Protein AF-A0A932I444-F1 (afdb_monomer)

Foldseek 3Di:
DDDDDDDDDPDPPDPPPPCPVQCKDAFPVNFKIWGADPQKDWDDDDPFFSTKIDHPVDVLAKIKTKGKDADPDDLVRVVCVVAVDPFKAWPDWDWDDQAHFIWIWTWIAGNVRWIKIKIKTKWWAQDPVGIGIMIMMIMMTHDPVCCVVCVVNSVNRSNGMDGDPRIGD

Structure (mmCIF, N/CA/C/O backbone):
data_AF-A0A932I444-F1
#
_entry.id   AF-A0A932I444-F1
#
loop_
_atom_site.group_PDB
_atom_site.id
_atom_site.type_symbol
_atom_site.label_atom_id
_atom_site.label_alt_id
_atom_site.label_comp_id
_atom_site.label_asym_id
_atom_site.label_entity_id
_atom_site.label_seq_id
_atom_site.pdbx_PDB_ins_code
_atom_site.Cartn_x
_atom_site.Cartn_y
_atom_site.Cartn_z
_atom_site.occupancy
_atom_site.B_iso_or_equiv
_atom_site.auth_seq_id
_atom_site.auth_comp_id
_atom_site.auth_asym_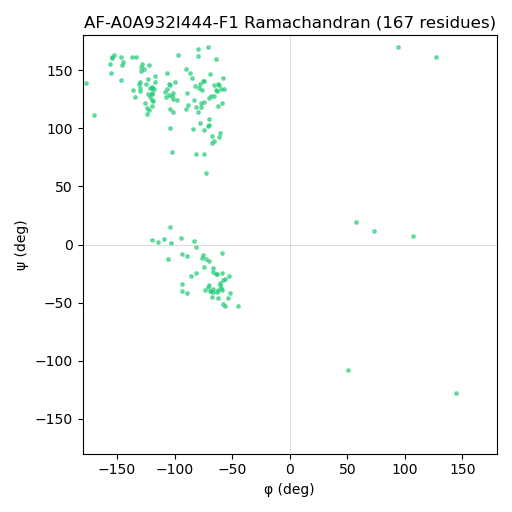id
_atom_site.auth_atom_id
_atom_site.pdbx_PDB_model_num
ATOM 1 N N . MET A 1 1 ? -26.110 -67.498 -36.821 1.00 44.25 1 MET A N 1
ATOM 2 C CA . MET A 1 1 ? -25.006 -67.238 -35.871 1.00 44.25 1 MET A CA 1
ATOM 3 C C . MET A 1 1 ? -24.353 -65.913 -36.216 1.00 44.25 1 MET A C 1
ATOM 5 O O . MET A 1 1 ? -23.756 -65.824 -37.278 1.00 44.25 1 MET A O 1
ATOM 9 N N . ARG A 1 2 ? -24.495 -64.897 -35.360 1.00 37.19 2 ARG A N 1
ATOM 10 C CA . ARG A 1 2 ? -23.581 -63.748 -35.262 1.00 37.19 2 ARG A CA 1
ATOM 11 C C . ARG A 1 2 ? -23.951 -62.953 -34.012 1.00 37.19 2 ARG A C 1
ATOM 13 O O . ARG A 1 2 ? -25.050 -62.425 -33.912 1.00 37.19 2 ARG A O 1
ATOM 20 N N . TRP A 1 3 ? -23.054 -63.001 -33.036 1.00 40.06 3 TRP A N 1
ATOM 21 C CA . TRP A 1 3 ? -23.139 -62.306 -31.759 1.00 40.06 3 TRP A CA 1
ATOM 22 C C . TRP A 1 3 ? -22.760 -60.836 -31.962 1.00 40.06 3 TRP A C 1
ATOM 24 O O . TRP A 1 3 ? -21.781 -60.562 -32.653 1.00 40.06 3 TRP A O 1
ATOM 34 N N . PHE A 1 4 ? -23.487 -59.911 -31.338 1.00 39.84 4 PHE A N 1
ATOM 35 C CA . PHE A 1 4 ? -23.054 -58.522 -31.182 1.00 39.84 4 PHE A CA 1
ATOM 36 C C . PHE A 1 4 ? -23.058 -58.171 -29.695 1.00 39.84 4 PHE A C 1
ATOM 38 O O . PHE A 1 4 ? -24.103 -58.132 -29.051 1.00 39.84 4 PHE A O 1
ATOM 45 N N . TRP A 1 5 ? -21.857 -57.955 -29.164 1.00 42.28 5 TRP A N 1
ATOM 46 C CA . TRP A 1 5 ? -21.608 -57.352 -27.863 1.00 42.28 5 TRP A CA 1
ATOM 47 C C . TRP A 1 5 ? -21.755 -55.833 -28.011 1.00 42.28 5 TRP A C 1
ATOM 49 O O . TRP A 1 5 ? -20.972 -55.208 -28.722 1.00 42.28 5 TRP A O 1
ATOM 59 N N . GLY A 1 6 ? -22.762 -55.241 -27.369 1.00 42.69 6 GLY A N 1
ATOM 60 C CA . GLY A 1 6 ? -22.914 -53.789 -27.246 1.00 42.69 6 GLY A CA 1
ATOM 61 C C . GLY A 1 6 ? -22.514 -53.358 -25.842 1.00 42.69 6 GLY A C 1
ATOM 62 O O . GLY A 1 6 ? -23.277 -53.554 -24.901 1.00 42.69 6 GLY A O 1
ATOM 63 N N . GLY A 1 7 ? -21.293 -52.841 -25.704 1.00 41.34 7 GLY A N 1
ATOM 64 C CA . GLY A 1 7 ? -20.706 -52.418 -24.437 1.00 41.34 7 GLY A CA 1
ATOM 65 C C . GLY A 1 7 ? -21.453 -51.252 -23.790 1.00 41.34 7 GLY A C 1
ATOM 66 O O . GLY A 1 7 ? -21.758 -50.247 -24.428 1.00 41.34 7 GLY A O 1
ATOM 67 N N . LEU A 1 8 ? -21.709 -51.401 -22.493 1.00 47.97 8 LEU A N 1
ATOM 68 C CA . LEU A 1 8 ? -22.206 -50.370 -21.595 1.00 47.97 8 LEU A CA 1
ATOM 69 C C . LEU A 1 8 ? -21.091 -49.332 -21.372 1.00 47.97 8 LEU A C 1
ATOM 71 O O . LEU A 1 8 ? -20.102 -49.618 -20.698 1.00 47.97 8 LEU A O 1
ATOM 75 N N . VAL A 1 9 ? -21.227 -48.132 -21.939 1.00 48.28 9 VAL A N 1
ATOM 76 C CA . VAL A 1 9 ? -20.341 -47.001 -21.625 1.00 48.28 9 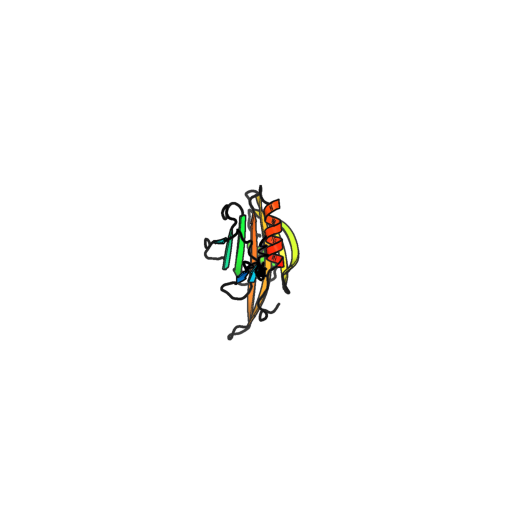VAL A CA 1
ATOM 77 C C . VAL A 1 9 ? -20.876 -46.330 -20.362 1.00 48.28 9 VAL A C 1
ATOM 79 O O . VAL A 1 9 ? -21.827 -45.553 -20.416 1.00 48.28 9 VAL A O 1
ATOM 82 N N . LEU A 1 10 ? -20.279 -46.643 -19.208 1.00 46.09 10 LEU A N 1
ATOM 83 C CA . LEU A 1 10 ? -20.452 -45.834 -18.001 1.00 46.09 10 LEU A CA 1
ATOM 84 C C . LEU A 1 10 ? -19.709 -44.508 -18.203 1.00 46.09 10 LEU A C 1
ATOM 86 O O . LEU A 1 10 ? -18.486 -44.441 -18.083 1.00 46.09 10 LEU A O 1
ATOM 90 N N . ALA A 1 11 ? -20.452 -43.447 -18.501 1.00 54.28 11 ALA A N 1
ATOM 91 C CA . ALA A 1 11 ? -19.942 -42.090 -18.403 1.00 54.28 11 ALA A CA 1
ATOM 92 C C . ALA A 1 11 ? -19.866 -41.707 -16.917 1.00 54.28 11 ALA A C 1
ATOM 94 O O . ALA A 1 11 ? -20.865 -41.337 -16.302 1.00 54.28 11 ALA A O 1
ATOM 95 N N . PHE A 1 12 ? -18.677 -41.817 -16.324 1.00 48.62 12 PHE A N 1
ATOM 96 C CA . PHE A 1 12 ? -18.391 -41.168 -15.050 1.00 48.62 12 PHE A CA 1
ATOM 97 C C . PHE A 1 12 ? -18.330 -39.656 -15.288 1.00 48.62 12 PHE A C 1
ATOM 99 O O . PHE A 1 12 ? -17.343 -39.134 -15.803 1.00 48.62 12 PHE A O 1
ATOM 106 N N . LEU A 1 13 ? -19.398 -38.951 -14.916 1.00 52.44 13 LEU A N 1
ATOM 107 C CA . LEU A 1 13 ? -19.358 -37.509 -14.698 1.00 52.44 13 LEU A CA 1
ATOM 108 C C . LEU A 1 13 ? -18.479 -37.257 -13.468 1.00 52.44 13 LEU A C 1
ATOM 110 O O . LEU A 1 13 ? -18.942 -37.331 -12.331 1.00 52.44 13 LEU A O 1
ATOM 114 N N . LEU A 1 14 ? -17.191 -37.008 -13.695 1.00 50.16 14 LEU A N 1
ATOM 115 C CA . LEU A 1 14 ? -16.336 -36.412 -12.678 1.00 50.16 14 LEU A CA 1
ATOM 116 C C . LEU A 1 14 ? -16.847 -34.986 -12.428 1.00 50.16 14 LEU A C 1
ATOM 118 O O . LEU A 1 14 ? -16.994 -34.231 -13.393 1.00 50.16 14 LEU A O 1
ATOM 122 N N . PRO A 1 15 ? -17.116 -34.579 -11.178 1.00 46.78 15 PRO A N 1
ATOM 123 C CA . PRO A 1 15 ? -17.317 -33.171 -10.895 1.00 46.78 15 PRO A CA 1
ATOM 124 C C . PRO A 1 15 ? -16.015 -32.438 -11.233 1.00 46.78 15 PRO A C 1
ATOM 126 O O . PRO A 1 15 ? -14.967 -32.708 -10.644 1.00 46.78 15 PRO A O 1
ATOM 129 N N . THR A 1 16 ? -16.068 -31.504 -12.182 1.00 49.41 16 THR A N 1
ATOM 130 C CA . THR A 1 16 ? -15.032 -30.481 -12.329 1.00 49.41 16 THR A CA 1
ATOM 131 C C . THR A 1 16 ? -15.135 -29.577 -11.110 1.00 49.41 16 THR A C 1
ATOM 133 O O . THR A 1 16 ? -15.867 -28.588 -11.105 1.00 49.41 16 THR A O 1
ATOM 136 N N . ALA A 1 17 ? -14.449 -29.957 -10.035 1.00 42.91 17 ALA A N 1
ATOM 137 C CA . ALA A 1 17 ? -14.135 -29.029 -8.972 1.00 42.91 17 ALA A CA 1
ATOM 138 C C . ALA A 1 17 ? -13.173 -27.997 -9.566 1.00 42.91 17 ALA A C 1
ATOM 140 O O . ALA A 1 17 ? -11.958 -28.173 -9.534 1.00 42.91 17 ALA A O 1
ATOM 141 N N . ASP A 1 18 ? -13.728 -26.927 -10.130 1.00 45.03 18 ASP A N 1
ATOM 142 C CA . ASP A 1 18 ? -12.992 -25.709 -10.452 1.00 45.03 18 ASP A CA 1
ATOM 143 C C . ASP A 1 18 ? -12.692 -24.970 -9.136 1.00 45.03 18 ASP A C 1
ATOM 145 O O . ASP A 1 18 ? -13.165 -23.874 -8.844 1.00 45.03 18 ASP A O 1
ATOM 149 N N . ALA A 1 19 ? -11.931 -25.634 -8.268 1.00 40.34 19 ALA A N 1
ATOM 150 C CA . ALA A 1 19 ? -11.270 -25.001 -7.150 1.00 40.34 19 ALA A CA 1
ATOM 151 C C . ALA A 1 19 ? -9.996 -24.371 -7.712 1.00 40.34 19 ALA A C 1
ATOM 153 O O . ALA A 1 19 ? -8.897 -24.903 -7.559 1.00 40.34 19 ALA A O 1
ATOM 154 N N . SER A 1 20 ? -10.140 -23.222 -8.377 1.00 42.84 20 SER A N 1
ATOM 155 C CA . SER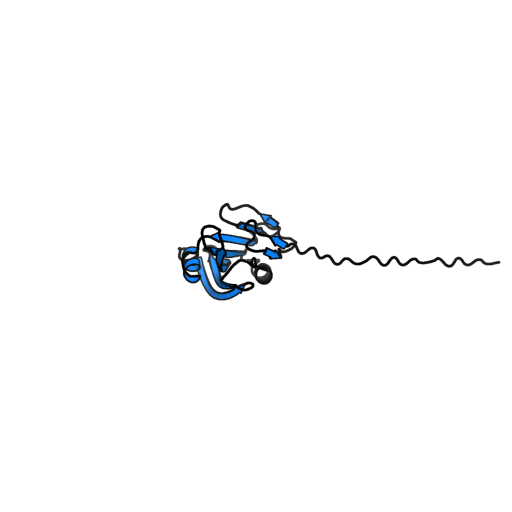 A 1 20 ? -9.019 -22.291 -8.445 1.00 42.84 20 SER A CA 1
ATOM 156 C C . SER A 1 20 ? -8.702 -21.916 -6.998 1.00 42.84 20 SER A C 1
ATOM 158 O O . SER A 1 20 ? -9.384 -21.107 -6.372 1.00 42.84 20 SER A O 1
ATOM 160 N N . ALA A 1 21 ? -7.731 -22.610 -6.407 1.00 48.47 21 ALA A N 1
ATOM 161 C CA . ALA A 1 21 ? -7.199 -22.279 -5.102 1.00 48.47 21 ALA A CA 1
ATOM 162 C C . ALA A 1 21 ? -6.610 -20.871 -5.222 1.00 48.47 21 ALA A C 1
ATOM 164 O O . ALA A 1 21 ? -5.487 -20.685 -5.689 1.00 48.47 21 ALA A O 1
ATOM 165 N N . GLN A 1 22 ? -7.413 -19.854 -4.906 1.00 58.41 22 GLN A N 1
ATOM 166 C CA . GLN A 1 22 ? -6.936 -18.485 -4.860 1.00 58.41 22 GLN A CA 1
ATOM 167 C C . GLN A 1 22 ? -5.814 -18.454 -3.827 1.00 58.41 22 GLN A C 1
ATOM 169 O O . GLN A 1 22 ? -6.012 -18.842 -2.676 1.00 58.41 22 GLN A O 1
ATOM 174 N N . ASN A 1 23 ? -4.624 -18.039 -4.257 1.00 87.25 23 ASN A N 1
ATOM 175 C CA . ASN A 1 23 ? -3.465 -17.922 -3.387 1.00 87.25 23 ASN A CA 1
ATOM 176 C C . ASN A 1 23 ? -3.656 -16.683 -2.502 1.00 87.25 23 ASN A C 1
ATOM 178 O O . ASN A 1 23 ? -3.169 -15.600 -2.817 1.00 87.25 23 ASN A O 1
ATOM 182 N N . VAL A 1 24 ? -4.489 -16.802 -1.469 1.00 92.94 24 VAL A N 1
ATOM 183 C CA . VAL A 1 24 ? -4.805 -15.708 -0.549 1.00 92.94 24 VAL A CA 1
ATOM 184 C C . VAL A 1 24 ? -3.711 -15.634 0.507 1.00 92.94 24 VAL A C 1
ATOM 186 O O . VAL A 1 24 ? -3.437 -16.611 1.200 1.00 92.94 24 VAL A O 1
ATOM 189 N N . TYR A 1 25 ? -3.101 -14.461 0.643 1.00 93.00 25 TYR A N 1
ATOM 190 C CA . TYR A 1 25 ? -2.237 -14.151 1.770 1.00 93.00 25 TYR A CA 1
ATOM 191 C C . TYR A 1 25 ? -3.072 -13.551 2.901 1.00 93.00 25 TYR A C 1
ATOM 193 O O . TYR A 1 25 ? -3.814 -12.591 2.683 1.00 93.00 25 TYR A O 1
ATOM 201 N N . GLU A 1 26 ? -2.905 -14.078 4.111 1.00 94.00 26 GLU A N 1
ATOM 202 C CA . GLU A 1 26 ? -3.433 -13.495 5.344 1.00 94.00 26 GLU A CA 1
ATOM 203 C C . GLU A 1 26 ? -2.287 -12.912 6.171 1.00 94.00 26 GLU A C 1
ATOM 205 O O . GLU A 1 26 ? -1.265 -13.568 6.385 1.00 94.00 26 GLU A O 1
ATOM 210 N N . SER A 1 27 ? -2.444 -11.671 6.641 1.00 92.75 27 SER A N 1
ATOM 211 C CA . SER A 1 27 ? -1.396 -11.008 7.411 1.00 92.75 27 SER A CA 1
ATOM 212 C C . SER A 1 27 ? -1.207 -11.635 8.794 1.00 92.75 27 SER A C 1
ATOM 214 O O . SER A 1 27 ? -2.169 -12.031 9.453 1.00 92.75 27 SER A O 1
ATOM 216 N N . ASN A 1 28 ? 0.031 -11.641 9.304 1.00 87.62 28 ASN A N 1
ATOM 217 C CA . ASN A 1 28 ? 0.311 -12.111 10.671 1.00 87.62 28 ASN A CA 1
ATOM 218 C C . ASN A 1 28 ? -0.443 -11.280 11.725 1.00 87.62 28 ASN A C 1
ATOM 220 O O . ASN A 1 28 ? -0.879 -11.799 12.751 1.00 87.62 28 ASN A O 1
ATOM 224 N N . SER A 1 29 ? -0.624 -9.984 11.448 1.00 86.38 29 SER A N 1
ATOM 225 C CA . SER A 1 29 ? -1.418 -9.056 12.259 1.00 86.38 29 SER A CA 1
ATOM 226 C C . SER A 1 29 ? -2.927 -9.310 12.200 1.00 86.38 29 SER A C 1
ATOM 228 O O . SER A 1 29 ? -3.663 -8.760 13.018 1.00 86.38 29 SER A O 1
ATOM 230 N N . LYS A 1 30 ? -3.398 -10.116 11.238 1.00 91.06 30 LYS A N 1
ATOM 231 C CA . LYS A 1 30 ? -4.815 -10.352 10.921 1.00 91.06 30 LYS A CA 1
ATOM 232 C C . LYS A 1 30 ? -5.600 -9.085 10.576 1.00 91.06 30 LYS A C 1
ATOM 234 O O . LYS A 1 30 ? -6.824 -9.076 10.650 1.00 91.06 30 LYS A O 1
ATOM 239 N N . PHE A 1 31 ? -4.912 -8.004 10.215 1.00 93.94 31 PHE A N 1
ATOM 240 C CA . PHE A 1 31 ? -5.535 -6.741 9.821 1.00 93.94 31 PHE A CA 1
ATOM 241 C C . PHE A 1 31 ? -5.995 -6.736 8.372 1.00 93.94 31 PHE A C 1
ATOM 243 O O . PHE A 1 31 ? -6.902 -5.976 8.037 1.00 93.94 31 PHE A O 1
ATOM 250 N N . TYR A 1 32 ? -5.390 -7.554 7.515 1.00 96.00 32 TYR A N 1
ATOM 251 C CA . TYR A 1 32 ? -5.731 -7.575 6.105 1.00 96.00 32 TYR A CA 1
ATOM 252 C C . TYR A 1 32 ? -5.429 -8.928 5.456 1.00 96.00 32 TYR A C 1
ATOM 254 O O . TYR A 1 32 ? -4.627 -9.722 5.951 1.00 96.00 32 TYR A O 1
ATOM 262 N N . SER A 1 33 ? -6.056 -9.156 4.311 1.00 96.94 33 SER A N 1
ATOM 263 C CA . SER A 1 33 ? -5.719 -10.221 3.373 1.00 96.94 33 SER A CA 1
ATOM 264 C C . SER A 1 33 ? -5.742 -9.691 1.942 1.00 96.94 33 SER A C 1
ATOM 266 O O . SER A 1 33 ? -6.294 -8.619 1.679 1.00 96.94 33 SER A O 1
ATOM 268 N N . PHE A 1 34 ? -5.106 -10.405 1.015 1.00 96.31 34 PHE A N 1
ATOM 269 C CA . PHE A 1 34 ? -5.148 -10.088 -0.415 1.00 96.31 34 PHE A CA 1
ATOM 270 C C . PHE A 1 34 ? -4.909 -11.338 -1.270 1.00 96.31 34 PHE A C 1
ATOM 272 O O . PHE A 1 34 ? -4.341 -12.325 -0.805 1.00 96.31 34 PHE A O 1
ATOM 279 N N . GLN A 1 35 ? -5.304 -11.290 -2.543 1.00 94.81 35 GLN A N 1
ATOM 280 C CA . GLN A 1 35 ? -4.968 -12.323 -3.522 1.00 94.81 35 GLN A CA 1
ATOM 281 C C . GLN A 1 35 ? -3.552 -12.096 -4.059 1.00 94.81 35 GLN A C 1
ATOM 283 O O . GLN A 1 35 ? -3.253 -11.072 -4.678 1.00 94.81 35 GLN A O 1
ATOM 288 N N . MET A 1 36 ? -2.670 -13.062 -3.827 1.00 90.69 36 MET A N 1
ATOM 289 C CA . MET A 1 36 ? -1.308 -13.066 -4.340 1.00 90.69 36 MET A CA 1
ATOM 290 C C . MET A 1 36 ? -1.278 -13.641 -5.765 1.00 90.69 36 MET A C 1
ATOM 292 O O . MET A 1 36 ? -1.996 -14.601 -6.065 1.00 90.69 36 MET A O 1
ATOM 296 N N . PRO A 1 37 ? -0.428 -13.115 -6.666 1.00 87.50 37 PRO A N 1
ATOM 297 C CA . PRO A 1 37 ? -0.182 -13.768 -7.945 1.00 87.50 37 PRO A CA 1
ATOM 298 C C . PRO A 1 37 ? 0.329 -15.198 -7.730 1.00 87.50 37 PRO A C 1
ATOM 300 O O . PRO A 1 37 ? 1.244 -15.409 -6.941 1.00 87.50 37 PRO A O 1
ATOM 303 N N . MET A 1 38 ? -0.219 -16.178 -8.456 1.00 85.56 38 MET A N 1
ATOM 304 C CA . MET A 1 38 ? 0.109 -17.602 -8.253 1.00 85.56 38 MET A CA 1
ATOM 305 C C . MET A 1 38 ? 1.604 -17.923 -8.379 1.00 85.56 38 MET A C 1
ATOM 307 O O . MET A 1 38 ? 2.085 -18.854 -7.747 1.00 85.56 38 MET A O 1
ATOM 311 N N . THR A 1 39 ? 2.335 -17.166 -9.197 1.00 88.81 39 THR A N 1
ATOM 312 C CA . THR A 1 39 ? 3.770 -17.369 -9.420 1.00 88.81 39 THR A CA 1
ATOM 313 C C . THR A 1 39 ? 4.651 -16.606 -8.433 1.00 88.81 39 THR A C 1
ATOM 315 O O . THR A 1 39 ? 5.857 -16.814 -8.424 1.00 88.81 39 THR A O 1
ATOM 318 N N . TRP A 1 40 ? 4.088 -15.706 -7.627 1.00 91.12 40 TRP A N 1
ATOM 319 C CA . TRP A 1 40 ? 4.850 -14.920 -6.661 1.00 91.12 40 TRP A CA 1
ATOM 320 C C . TRP A 1 40 ? 4.919 -15.653 -5.326 1.00 91.12 40 TRP A C 1
ATOM 322 O O . TRP A 1 40 ? 4.019 -16.413 -4.970 1.00 91.12 40 TRP A O 1
ATOM 332 N N . SER A 1 41 ? 5.992 -15.420 -4.580 1.00 91.88 41 SER A N 1
ATOM 333 C CA . SER A 1 41 ? 6.221 -16.052 -3.283 1.00 91.88 41 SER A CA 1
ATOM 334 C C . SER A 1 41 ? 6.493 -15.014 -2.205 1.00 91.88 41 SER A C 1
ATOM 336 O O . SER A 1 41 ? 7.016 -13.930 -2.473 1.00 91.88 41 SER A O 1
ATOM 338 N N . VAL A 1 42 ? 6.136 -15.360 -0.967 1.00 92.38 42 VAL A N 1
ATOM 339 C CA . VAL A 1 42 ? 6.529 -14.592 0.215 1.00 92.38 42 VAL A CA 1
ATOM 340 C C . VAL A 1 42 ? 8.026 -14.773 0.440 1.00 92.38 42 VAL A C 1
ATOM 342 O O . VAL A 1 42 ? 8.513 -15.894 0.573 1.00 92.38 42 VAL A O 1
ATOM 345 N N . VAL A 1 43 ? 8.739 -13.658 0.533 1.00 89.75 43 VAL A N 1
ATOM 346 C CA . VAL A 1 43 ? 10.167 -13.594 0.836 1.00 89.75 43 VAL A CA 1
ATOM 347 C C . VAL A 1 43 ? 10.345 -12.749 2.096 1.00 89.75 43 VAL A C 1
ATOM 349 O O . VAL A 1 43 ? 9.813 -11.650 2.205 1.00 89.75 43 VAL A O 1
ATOM 352 N N . ARG A 1 44 ? 11.033 -13.262 3.117 1.00 70.06 44 ARG A N 1
ATOM 353 C CA . ARG A 1 44 ? 11.281 -12.517 4.365 1.00 70.06 44 ARG A CA 1
ATOM 354 C C . ARG A 1 44 ? 12.708 -11.998 4.360 1.00 70.06 44 ARG A C 1
ATOM 356 O O . ARG A 1 44 ? 13.584 -12.599 4.967 1.00 70.06 44 ARG A O 1
ATOM 363 N N . GLU A 1 45 ? 12.938 -10.902 3.644 1.00 56.34 45 GLU A N 1
ATOM 364 C CA . GLU A 1 45 ? 14.277 -10.305 3.540 1.00 56.34 45 GLU A CA 1
ATOM 365 C C . GLU A 1 45 ? 14.454 -9.017 4.357 1.00 56.34 45 GLU A C 1
ATOM 367 O O . GLU A 1 45 ? 15.592 -8.601 4.568 1.00 56.34 45 GLU A O 1
ATOM 372 N N . ARG A 1 46 ? 13.386 -8.385 4.873 1.00 59.34 46 ARG A N 1
ATOM 373 C CA . ARG A 1 46 ? 13.518 -7.160 5.685 1.00 59.34 46 ARG A CA 1
ATOM 374 C C . ARG A 1 46 ? 12.758 -7.228 7.003 1.00 59.34 46 ARG A C 1
ATOM 376 O O . ARG A 1 46 ? 11.637 -7.713 7.071 1.00 59.34 46 ARG A O 1
ATOM 383 N N . GLN A 1 47 ? 13.386 -6.702 8.055 1.00 66.50 47 GLN A N 1
ATOM 384 C CA . GLN A 1 47 ? 12.886 -6.770 9.435 1.00 66.50 47 GLN A CA 1
ATOM 385 C C . GLN A 1 47 ? 11.711 -5.819 9.721 1.00 66.50 47 GLN A C 1
ATOM 387 O O . GLN A 1 47 ? 10.986 -6.033 10.687 1.00 66.50 47 GLN A O 1
ATOM 392 N N . ASN A 1 48 ? 11.514 -4.789 8.890 1.00 78.38 48 ASN A N 1
ATOM 393 C CA . ASN A 1 48 ? 10.529 -3.724 9.130 1.00 78.38 48 ASN A CA 1
ATOM 394 C C . ASN A 1 48 ? 9.255 -3.858 8.278 1.00 78.38 48 ASN A C 1
ATOM 396 O O . ASN A 1 48 ? 8.383 -2.993 8.334 1.00 78.38 48 ASN A O 1
ATOM 400 N N . GLU A 1 49 ? 9.162 -4.900 7.456 1.00 86.81 49 GLU A N 1
ATOM 401 C CA . GLU A 1 49 ? 8.018 -5.164 6.585 1.00 86.81 49 GLU A CA 1
ATOM 402 C C . GLU A 1 49 ? 7.177 -6.288 7.194 1.00 86.81 49 GLU A C 1
ATOM 404 O O . GLU A 1 49 ? 7.713 -7.282 7.680 1.00 86.81 49 GLU A O 1
ATOM 409 N N . ASP A 1 50 ? 5.853 -6.135 7.172 1.00 91.06 50 ASP A N 1
ATOM 410 C CA . ASP A 1 50 ? 4.927 -7.196 7.582 1.00 91.06 50 ASP A CA 1
ATOM 411 C C . ASP A 1 50 ? 5.005 -8.373 6.599 1.00 91.06 50 ASP A C 1
ATOM 413 O O . ASP A 1 50 ? 4.995 -9.537 7.003 1.00 91.06 50 ASP A O 1
ATOM 417 N N . VAL A 1 51 ? 5.146 -8.067 5.303 1.00 92.94 51 VAL A N 1
ATOM 418 C CA . VAL A 1 51 ? 5.429 -9.054 4.259 1.00 92.94 51 VAL A CA 1
ATOM 419 C C . VAL A 1 51 ? 6.114 -8.414 3.057 1.00 92.94 51 VAL A C 1
ATOM 421 O O . VAL A 1 51 ? 5.826 -7.272 2.696 1.00 92.94 51 VAL A O 1
ATOM 424 N N . VAL A 1 52 ? 6.974 -9.191 2.400 1.00 94.25 52 VAL A N 1
ATOM 425 C CA . VAL A 1 52 ? 7.425 -8.930 1.032 1.00 94.25 52 VAL A CA 1
ATOM 426 C C . VAL A 1 52 ? 7.023 -10.110 0.174 1.00 94.25 52 VAL A C 1
ATOM 428 O O . VAL A 1 52 ? 7.217 -11.264 0.553 1.00 94.25 52 VAL A O 1
ATOM 431 N N . ILE A 1 53 ? 6.469 -9.818 -0.992 1.00 93.00 53 ILE A N 1
ATOM 432 C CA . ILE A 1 53 ? 6.221 -10.796 -2.039 1.00 93.00 53 ILE A CA 1
ATOM 433 C C . ILE A 1 53 ? 7.043 -10.420 -3.264 1.00 93.00 53 ILE A C 1
ATOM 435 O O . ILE A 1 53 ? 7.176 -9.240 -3.604 1.00 93.00 53 ILE A O 1
ATOM 439 N N . ALA A 1 54 ? 7.612 -11.421 -3.920 1.00 92.31 54 ALA A N 1
ATOM 440 C CA . ALA A 1 54 ? 8.500 -11.219 -5.052 1.00 92.31 54 ALA A CA 1
ATOM 441 C C . ALA A 1 54 ? 8.086 -12.061 -6.249 1.00 92.31 54 ALA A C 1
ATOM 443 O O . ALA A 1 54 ? 7.503 -13.139 -6.114 1.00 92.31 54 ALA A O 1
ATOM 444 N N . SER A 1 55 ? 8.434 -11.557 -7.430 1.00 90.06 55 SER A N 1
ATOM 445 C CA . SER A 1 55 ? 8.349 -12.335 -8.660 1.00 90.06 55 SER A CA 1
ATOM 446 C C . SER A 1 55 ? 9.301 -13.545 -8.624 1.00 90.06 55 SER A C 1
ATOM 448 O O . SER A 1 55 ? 10.311 -13.499 -7.914 1.00 90.06 55 SER A O 1
ATOM 450 N N . PRO A 1 56 ? 9.073 -14.583 -9.455 1.00 88.88 56 PRO A N 1
ATOM 451 C CA . PRO A 1 56 ? 10.031 -15.679 -9.641 1.00 88.88 56 PRO A CA 1
ATOM 452 C C . PRO A 1 56 ? 11.450 -15.223 -10.000 1.00 88.88 56 PRO A C 1
ATOM 454 O O . PRO A 1 56 ? 12.417 -15.921 -9.720 1.00 88.88 56 PRO A O 1
ATOM 457 N N . ALA A 1 57 ? 11.576 -14.052 -10.629 1.00 88.88 57 ALA A N 1
ATOM 458 C CA . ALA A 1 57 ? 12.852 -13.481 -11.037 1.00 88.88 57 ALA A CA 1
ATOM 459 C C . ALA A 1 57 ? 13.570 -12.723 -9.895 1.00 88.88 57 ALA A C 1
ATOM 461 O O . ALA A 1 57 ? 14.640 -12.154 -10.107 1.00 88.88 57 ALA A O 1
ATOM 462 N N . GLY A 1 58 ? 12.997 -12.723 -8.687 1.00 89.75 58 GLY A N 1
ATOM 463 C CA . GLY A 1 58 ? 13.555 -12.122 -7.479 1.00 89.75 58 GLY A CA 1
ATOM 464 C C . GLY A 1 58 ? 13.084 -10.690 -7.209 1.00 89.75 58 GLY A C 1
ATOM 465 O O . GLY A 1 58 ? 12.465 -10.030 -8.049 1.00 89.75 58 GLY A O 1
ATOM 466 N N . ILE A 1 59 ? 13.406 -10.191 -6.009 1.00 89.69 59 ILE A N 1
ATOM 467 C CA . ILE A 1 59 ? 13.009 -8.855 -5.520 1.00 89.69 59 ILE A CA 1
ATOM 468 C C . ILE A 1 59 ? 13.540 -7.732 -6.416 1.00 89.69 59 ILE A C 1
ATOM 470 O O . ILE A 1 59 ? 12.855 -6.738 -6.636 1.00 89.69 59 ILE A O 1
ATOM 474 N N . SER A 1 60 ? 14.756 -7.884 -6.947 1.00 86.81 60 SER A N 1
ATOM 475 C CA . SER A 1 60 ? 15.398 -6.880 -7.808 1.00 86.81 60 SER A CA 1
ATOM 476 C C . SER A 1 60 ? 14.695 -6.699 -9.154 1.00 86.81 60 SER A C 1
ATOM 478 O O . SER A 1 60 ? 14.882 -5.674 -9.813 1.00 86.81 60 SER A O 1
ATOM 480 N N . ARG A 1 61 ? 13.901 -7.691 -9.567 1.00 88.25 61 ARG A N 1
ATOM 481 C CA . ARG A 1 61 ? 13.089 -7.637 -10.780 1.00 88.25 61 ARG A CA 1
ATOM 482 C C . ARG A 1 61 ? 11.725 -7.050 -10.484 1.00 88.25 61 ARG A C 1
ATOM 484 O O . ARG A 1 61 ? 11.301 -6.161 -11.205 1.00 88.25 61 ARG A O 1
ATOM 491 N N . GLY A 1 62 ? 11.099 -7.417 -9.375 1.00 88.88 62 GLY A N 1
ATOM 492 C CA . GLY A 1 62 ? 9.876 -6.769 -8.922 1.00 88.88 62 GLY A CA 1
ATOM 493 C C . GLY A 1 62 ? 9.406 -7.330 -7.596 1.00 88.88 62 GLY A C 1
ATOM 494 O O . GLY A 1 62 ? 9.438 -8.546 -7.378 1.00 88.88 62 GLY A O 1
ATOM 495 N N . SER A 1 63 ? 8.950 -6.442 -6.720 1.00 92.88 63 SER A N 1
ATOM 496 C CA . SER A 1 63 ? 8.421 -6.821 -5.416 1.00 92.88 63 SER A CA 1
ATOM 497 C C . SER A 1 63 ? 7.288 -5.913 -4.971 1.00 92.88 63 SER A C 1
ATOM 499 O O . SER A 1 63 ? 7.187 -4.752 -5.375 1.00 92.88 63 SER A O 1
ATOM 501 N N . ILE A 1 64 ? 6.436 -6.465 -4.113 1.00 94.62 64 ILE A N 1
ATOM 502 C CA . ILE A 1 64 ? 5.447 -5.719 -3.347 1.00 94.62 64 ILE A CA 1
ATOM 503 C C . ILE A 1 64 ? 5.771 -5.951 -1.877 1.00 94.62 64 ILE A C 1
ATOM 505 O O . ILE A 1 64 ? 5.978 -7.085 -1.455 1.00 94.62 64 ILE A O 1
ATOM 509 N N . TYR A 1 65 ? 5.841 -4.877 -1.109 1.00 94.25 65 TYR A N 1
ATOM 510 C CA . TYR A 1 65 ? 6.110 -4.898 0.319 1.00 94.25 65 TYR A CA 1
ATOM 511 C C . TYR A 1 65 ? 4.975 -4.199 1.052 1.00 94.25 65 TYR A C 1
ATOM 513 O O . TYR A 1 65 ? 4.422 -3.207 0.574 1.00 94.25 65 TYR A O 1
ATOM 521 N N . ILE A 1 66 ? 4.617 -4.722 2.217 1.00 95.12 66 ILE A N 1
ATOM 522 C CA . ILE A 1 66 ? 3.617 -4.122 3.087 1.00 95.12 66 ILE A CA 1
ATOM 523 C C . ILE A 1 66 ? 4.274 -3.787 4.417 1.00 95.12 66 ILE A C 1
ATOM 525 O O . ILE A 1 66 ? 4.932 -4.626 5.027 1.00 95.12 66 ILE A O 1
ATOM 529 N N . VAL A 1 67 ? 4.094 -2.548 4.865 1.00 94.56 67 VAL A N 1
ATOM 530 C CA . VAL A 1 67 ? 4.642 -2.033 6.124 1.00 94.56 67 VAL A CA 1
ATOM 531 C C . VAL A 1 67 ? 3.496 -1.630 7.037 1.00 94.56 67 VAL A C 1
ATOM 533 O O . VAL A 1 67 ? 2.578 -0.937 6.601 1.00 94.56 67 VAL A O 1
ATOM 536 N N . LEU A 1 68 ? 3.578 -2.030 8.305 1.00 92.75 68 LEU A N 1
ATOM 537 C CA . LEU A 1 68 ? 2.710 -1.554 9.379 1.00 92.75 68 LEU A CA 1
ATOM 538 C C . LEU A 1 68 ? 3.514 -0.623 10.283 1.00 92.75 68 LEU A C 1
ATOM 540 O O . LEU A 1 68 ? 4.587 -0.991 10.758 1.00 92.75 68 LEU A O 1
ATOM 544 N N . ALA A 1 69 ? 3.008 0.582 10.524 1.00 91.81 69 ALA A N 1
ATOM 545 C CA . ALA A 1 69 ? 3.707 1.588 11.316 1.00 91.81 69 ALA A CA 1
ATOM 546 C C . ALA A 1 69 ? 2.740 2.465 12.115 1.00 91.81 69 ALA A C 1
ATOM 548 O O . ALA A 1 69 ? 1.551 2.559 11.813 1.00 91.81 69 ALA A O 1
ATOM 549 N N . ALA A 1 70 ? 3.261 3.145 13.137 1.00 92.25 70 ALA A N 1
ATOM 550 C CA . ALA A 1 70 ? 2.528 4.220 13.793 1.00 92.25 70 ALA A CA 1
ATOM 551 C C . ALA A 1 70 ? 2.385 5.414 12.824 1.00 92.25 70 ALA A C 1
ATOM 553 O O . ALA A 1 70 ? 3.411 5.876 12.309 1.00 92.25 70 ALA A O 1
ATOM 554 N N . PRO A 1 71 ? 1.164 5.936 12.594 1.00 94.56 71 PRO A N 1
ATOM 555 C CA . PRO A 1 71 ? 0.954 7.109 11.749 1.00 94.56 71 PRO A CA 1
ATOM 556 C C . PRO A 1 71 ? 1.734 8.332 12.234 1.00 94.56 71 PRO A C 1
ATOM 558 O O . PRO A 1 71 ? 1.837 8.581 13.437 1.00 94.56 71 PRO A O 1
ATOM 561 N N . LYS A 1 72 ? 2.235 9.132 11.295 1.00 93.81 72 LYS A N 1
ATOM 562 C CA . LYS A 1 72 ? 2.950 10.396 11.532 1.00 93.81 72 LYS A CA 1
ATOM 563 C C . LYS A 1 72 ? 2.048 11.628 11.467 1.00 93.81 72 LYS A C 1
ATOM 565 O O . LYS A 1 72 ? 2.540 12.745 11.574 1.00 93.81 72 LYS A O 1
ATOM 570 N N . GLY A 1 73 ? 0.740 11.433 11.321 1.00 94.81 73 GLY A N 1
ATOM 571 C CA . GLY A 1 73 ? -0.239 12.507 11.202 1.00 94.81 73 GLY A CA 1
ATOM 572 C C . GLY A 1 73 ? -1.355 12.105 10.252 1.00 94.81 73 GLY A C 1
ATOM 573 O O . GLY A 1 73 ? -1.962 11.042 10.413 1.00 94.81 73 GLY A O 1
ATOM 574 N N . SER A 1 74 ? -1.630 12.958 9.274 1.00 96.06 74 SER A N 1
ATOM 575 C CA . SER A 1 74 ? -2.469 12.641 8.120 1.00 96.06 74 SER A CA 1
ATOM 576 C C . SER A 1 74 ? -1.768 11.666 7.160 1.00 96.06 74 SER A C 1
ATOM 578 O O . SER A 1 74 ? -0.562 11.439 7.249 1.00 96.06 74 SER A O 1
ATOM 580 N N . LEU A 1 75 ? -2.502 11.137 6.175 1.00 96.56 75 LEU A N 1
ATOM 581 C CA . LEU A 1 75 ? -1.905 10.362 5.077 1.00 96.56 75 LEU A CA 1
ATOM 582 C C . LEU A 1 75 ? -0.855 11.169 4.299 1.00 96.56 75 LEU A C 1
ATOM 584 O O . LEU A 1 75 ? 0.102 10.609 3.763 1.00 96.56 75 LEU A O 1
ATOM 588 N N . GLN A 1 76 ? -1.028 12.494 4.234 1.00 95.56 76 GLN A N 1
ATOM 589 C CA . GLN A 1 76 ? -0.072 13.372 3.574 1.00 95.56 76 GLN A CA 1
ATOM 590 C C . GLN A 1 76 ? 1.230 13.487 4.374 1.00 95.56 76 GLN A C 1
ATOM 592 O O . GLN A 1 76 ? 2.301 13.528 3.764 1.00 95.56 76 GLN A O 1
ATOM 597 N N . ASP A 1 77 ? 1.141 13.496 5.704 1.00 95.56 77 ASP A N 1
ATOM 598 C CA . ASP A 1 77 ? 2.302 13.528 6.596 1.00 95.56 77 ASP A CA 1
ATOM 599 C C . ASP A 1 77 ? 3.078 12.215 6.537 1.00 95.56 77 ASP A C 1
ATOM 601 O O . ASP A 1 77 ? 4.302 12.249 6.454 1.00 95.56 77 ASP A O 1
ATOM 605 N N . ASP A 1 78 ? 2.387 11.072 6.469 1.00 94.81 78 ASP A N 1
ATOM 606 C CA . ASP A 1 78 ? 3.029 9.771 6.244 1.00 94.81 78 ASP A CA 1
ATOM 607 C C . ASP A 1 78 ? 3.818 9.768 4.930 1.00 94.81 78 ASP A C 1
ATOM 609 O O . ASP A 1 78 ? 5.011 9.473 4.918 1.00 94.81 78 ASP A O 1
ATOM 613 N N . ALA A 1 79 ? 3.189 10.185 3.827 1.00 94.44 79 ALA A N 1
ATOM 614 C CA . ALA A 1 79 ? 3.857 10.247 2.530 1.00 94.44 79 ALA A CA 1
ATOM 615 C C . ALA A 1 79 ? 5.050 11.219 2.518 1.00 94.44 79 ALA A C 1
ATOM 617 O O . ALA A 1 79 ? 6.079 10.928 1.908 1.00 94.44 79 ALA A O 1
ATOM 618 N N . ASN A 1 80 ? 4.929 12.373 3.182 1.00 93.81 80 ASN A N 1
ATOM 619 C CA . ASN A 1 80 ? 6.018 13.343 3.295 1.00 93.81 80 ASN A CA 1
ATOM 620 C C . ASN A 1 80 ? 7.142 12.825 4.201 1.00 93.81 80 ASN A C 1
ATOM 622 O O . ASN A 1 80 ? 8.308 13.073 3.918 1.00 93.81 80 ASN A O 1
ATOM 626 N N . HIS A 1 81 ? 6.820 12.071 5.250 1.00 92.81 81 HIS A N 1
ATOM 627 C CA . HIS A 1 81 ? 7.817 11.421 6.091 1.00 92.81 81 HIS A CA 1
ATOM 628 C C . HIS A 1 81 ? 8.582 10.337 5.319 1.00 92.81 81 HIS A C 1
ATOM 630 O O . HIS A 1 81 ? 9.800 10.245 5.445 1.00 92.81 81 HIS A O 1
ATOM 636 N N . THR A 1 82 ? 7.895 9.549 4.485 1.00 91.81 82 THR A N 1
ATOM 637 C CA . THR A 1 82 ? 8.521 8.487 3.683 1.00 91.81 82 THR A CA 1
ATOM 638 C C . THR A 1 82 ? 9.344 9.030 2.511 1.00 91.81 82 THR A C 1
ATOM 640 O O . THR A 1 82 ? 10.413 8.495 2.226 1.00 91.81 82 THR A O 1
ATOM 643 N N . PHE A 1 83 ? 8.874 10.078 1.823 1.00 91.38 83 PHE A N 1
ATOM 644 C CA . PHE A 1 83 ? 9.465 10.546 0.556 1.00 91.38 83 PHE A CA 1
ATOM 645 C C . PHE A 1 83 ? 9.989 11.986 0.568 1.00 91.38 83 PHE A C 1
ATOM 647 O O . PHE A 1 83 ? 10.418 12.477 -0.470 1.00 91.38 83 PHE A O 1
ATOM 654 N N . GLY A 1 84 ? 9.963 12.680 1.706 1.00 83.06 84 GLY A N 1
ATOM 655 C CA . GLY A 1 84 ? 10.448 14.061 1.819 1.00 83.06 84 GLY A CA 1
ATOM 656 C C . GLY A 1 84 ? 11.974 14.202 1.831 1.00 83.06 84 GLY A C 1
ATOM 657 O O . GLY A 1 84 ? 12.478 15.320 1.769 1.00 83.06 84 GLY A O 1
ATOM 658 N N . GLY A 1 85 ? 12.712 13.091 1.921 1.00 77.38 85 GLY A N 1
ATOM 659 C CA . GLY A 1 85 ? 14.174 13.067 1.861 1.00 77.38 85 GLY A CA 1
ATOM 660 C C . GLY A 1 85 ? 14.736 13.161 0.436 1.00 77.38 85 GLY A C 1
ATOM 661 O O . GLY A 1 85 ? 14.050 12.905 -0.552 1.00 77.38 85 GLY A O 1
ATOM 662 N N . GLY A 1 86 ? 16.021 13.507 0.326 1.00 73.19 86 GLY A N 1
ATOM 663 C CA . GLY A 1 86 ? 16.719 13.588 -0.959 1.00 73.19 86 GLY A CA 1
ATOM 664 C C . GLY A 1 86 ? 16.864 12.221 -1.637 1.00 73.19 86 GLY A C 1
ATOM 665 O O . GLY A 1 86 ? 17.205 11.233 -0.991 1.00 73.19 86 GLY A O 1
ATOM 666 N N . GLY A 1 87 ? 16.631 12.168 -2.952 1.00 82.06 87 GLY A N 1
ATOM 667 C CA . GLY A 1 87 ? 16.817 10.958 -3.768 1.00 82.06 87 GLY A CA 1
ATOM 668 C C . GLY A 1 87 ? 15.528 10.273 -4.228 1.00 82.06 87 GLY A C 1
ATOM 669 O O . GLY A 1 87 ? 15.598 9.193 -4.815 1.00 82.06 87 GLY A O 1
ATOM 670 N N . VAL A 1 88 ? 14.367 10.887 -3.997 1.00 90.06 88 VAL A N 1
ATOM 671 C CA . VAL A 1 88 ? 13.076 10.435 -4.526 1.00 90.06 88 VAL A CA 1
ATOM 672 C C . VAL A 1 88 ? 12.354 11.612 -5.180 1.00 90.06 88 VAL A C 1
ATOM 674 O O . VAL A 1 88 ? 12.240 12.686 -4.599 1.00 90.06 88 VAL A O 1
ATOM 677 N N . THR A 1 89 ? 11.846 11.415 -6.393 1.00 92.19 89 THR A N 1
ATOM 678 C CA . THR A 1 89 ? 10.991 12.384 -7.084 1.00 92.19 89 THR A CA 1
ATOM 679 C C . THR A 1 89 ? 9.549 11.912 -7.014 1.00 92.19 89 THR A C 1
ATOM 681 O O . THR A 1 89 ? 9.207 10.868 -7.575 1.00 92.19 89 THR A O 1
ATOM 684 N N . VAL A 1 90 ? 8.691 12.681 -6.346 1.00 93.56 90 VAL A N 1
ATOM 685 C CA . VAL A 1 90 ? 7.249 12.419 -6.339 1.00 93.56 90 VAL A CA 1
ATOM 686 C C . VAL A 1 90 ? 6.654 12.818 -7.685 1.00 93.56 90 VAL A C 1
ATOM 688 O O . VAL A 1 90 ? 6.767 13.967 -8.096 1.00 93.56 90 VAL A O 1
ATOM 691 N N . GLN A 1 91 ? 6.011 11.866 -8.356 1.00 93.75 91 GLN A N 1
ATOM 692 C CA . GLN A 1 91 ? 5.380 12.065 -9.663 1.00 93.75 91 GLN A CA 1
ATOM 693 C C . GLN A 1 91 ? 3.897 12.425 -9.525 1.00 93.75 91 GLN A C 1
ATOM 695 O O . GLN A 1 91 ? 3.387 13.272 -10.250 1.00 93.75 91 GLN A O 1
ATOM 700 N N . SER A 1 92 ? 3.185 11.786 -8.591 1.00 95.31 92 SER A N 1
ATOM 701 C CA . SER A 1 92 ? 1.768 12.063 -8.350 1.00 95.31 92 SER A CA 1
ATOM 702 C C . SER A 1 92 ? 1.348 11.679 -6.934 1.00 95.31 92 SER A C 1
ATOM 704 O O . SER A 1 92 ? 1.967 10.817 -6.303 1.00 95.31 92 SER A O 1
ATOM 706 N N . LYS A 1 93 ? 0.284 12.326 -6.449 1.00 96.69 93 LYS A N 1
ATOM 707 C CA . LYS A 1 93 ? -0.436 11.997 -5.216 1.00 96.69 93 LYS A CA 1
ATOM 708 C C . LYS A 1 93 ? -1.931 12.042 -5.527 1.00 96.69 93 LYS A C 1
ATOM 710 O O . LYS A 1 93 ? -2.407 13.042 -6.056 1.00 96.69 93 LYS A O 1
ATOM 715 N N . ARG A 1 94 ? -2.667 10.976 -5.224 1.00 97.12 94 ARG A N 1
ATOM 716 C CA . ARG A 1 94 ? -4.118 10.903 -5.443 1.00 97.12 94 ARG A CA 1
ATOM 717 C C . ARG A 1 94 ? -4.793 10.065 -4.372 1.00 97.12 94 ARG A C 1
ATOM 719 O O . ARG A 1 94 ? -4.269 9.027 -3.977 1.00 97.12 94 ARG A O 1
ATOM 726 N N . THR A 1 95 ? -5.969 10.485 -3.938 1.00 97.12 95 THR A N 1
ATOM 727 C CA . THR A 1 95 ? -6.800 9.674 -3.048 1.00 97.12 95 THR A CA 1
ATOM 728 C C . THR A 1 95 ? -7.436 8.529 -3.832 1.00 97.12 95 THR A C 1
ATOM 730 O O . THR A 1 95 ? -7.857 8.710 -4.975 1.00 97.12 95 THR A O 1
ATOM 733 N N . ARG A 1 96 ? -7.511 7.345 -3.226 1.00 95.75 96 ARG A N 1
ATOM 734 C CA . ARG A 1 96 ? -8.260 6.195 -3.741 1.00 95.75 96 ARG A CA 1
ATOM 735 C C . ARG A 1 96 ? -8.874 5.409 -2.593 1.00 95.75 96 ARG A C 1
ATOM 737 O O . ARG A 1 96 ? -8.340 5.415 -1.489 1.00 95.75 96 ARG A O 1
ATOM 744 N N . MET A 1 97 ? -9.930 4.666 -2.888 1.00 97.00 97 MET A N 1
ATOM 745 C CA . MET A 1 97 ? -10.436 3.659 -1.962 1.00 97.00 97 MET A CA 1
ATOM 746 C C . MET A 1 97 ? -9.623 2.368 -2.098 1.00 97.00 97 MET A C 1
ATOM 748 O O . MET A 1 97 ? -9.324 1.933 -3.215 1.00 97.00 97 MET A O 1
ATOM 752 N N . VAL A 1 98 ? -9.268 1.766 -0.965 1.00 97.56 98 VAL A N 1
ATOM 753 C CA . VAL A 1 98 ? -8.804 0.376 -0.871 1.00 97.56 98 VAL A CA 1
ATOM 754 C C . VAL A 1 98 ? -9.741 -0.332 0.091 1.00 97.56 98 VAL A C 1
ATOM 756 O O . VAL A 1 98 ? -9.837 0.046 1.261 1.00 97.56 98 VAL A O 1
ATOM 759 N N . ASP A 1 99 ? -10.475 -1.316 -0.427 1.00 96.94 99 ASP A N 1
ATOM 760 C CA . ASP A 1 99 ? -11.642 -1.890 0.244 1.00 96.94 99 ASP A CA 1
ATOM 761 C C . ASP A 1 99 ? -12.614 -0.778 0.696 1.00 96.94 99 ASP A C 1
ATOM 763 O O . ASP A 1 99 ? -13.227 -0.122 -0.146 1.00 96.94 99 ASP A O 1
ATOM 767 N N . ARG A 1 100 ? -12.710 -0.509 2.003 1.00 95.62 100 ARG A N 1
ATOM 768 C CA . ARG A 1 100 ? -13.567 0.534 2.595 1.00 95.62 100 ARG A CA 1
ATOM 769 C C . ARG A 1 100 ? -12.818 1.746 3.160 1.00 95.62 100 ARG A C 1
ATOM 771 O O . ARG A 1 100 ? -13.447 2.611 3.762 1.00 95.62 100 ARG A O 1
ATOM 778 N N . PHE A 1 101 ? -11.498 1.818 2.990 1.00 96.81 101 PHE A N 1
ATOM 779 C CA . PHE A 1 101 ? -10.669 2.889 3.545 1.00 96.81 101 PHE A CA 1
ATOM 780 C C . PHE A 1 101 ? -10.239 3.880 2.469 1.00 96.81 101 PHE A C 1
ATOM 782 O O . PHE A 1 101 ? -9.852 3.492 1.365 1.00 96.81 101 PHE A O 1
ATOM 789 N N . SER A 1 102 ? -10.291 5.168 2.813 1.00 97.31 102 SER A N 1
ATOM 790 C CA . SER A 1 102 ? -9.707 6.232 2.000 1.00 97.31 102 SER A CA 1
ATOM 791 C C . SER A 1 102 ? -8.196 6.232 2.201 1.00 97.31 102 SER A C 1
ATOM 793 O O . SER A 1 102 ? -7.709 6.344 3.325 1.00 97.31 102 SER A O 1
ATOM 795 N N . CYS A 1 103 ? -7.461 6.077 1.108 1.00 98.38 103 CYS A N 1
ATOM 796 C CA . CYS A 1 103 ? -6.018 5.901 1.100 1.00 98.38 103 CYS A CA 1
ATOM 797 C C . CYS A 1 103 ? -5.360 6.893 0.138 1.00 98.38 103 CYS A C 1
ATOM 799 O O . CYS A 1 103 ? -5.966 7.337 -0.838 1.00 98.38 103 CYS A O 1
ATOM 801 N N . LEU A 1 104 ? -4.089 7.210 0.371 1.00 98.38 104 LEU A N 1
ATOM 802 C CA . LEU A 1 104 ? -3.294 8.077 -0.490 1.00 98.38 104 LEU A CA 1
ATOM 803 C C . LEU A 1 104 ? -2.371 7.230 -1.365 1.00 98.38 104 LEU A C 1
ATOM 805 O O . LEU A 1 104 ? -1.450 6.592 -0.866 1.00 98.38 104 LEU A O 1
ATOM 809 N N . HIS A 1 105 ? -2.598 7.246 -2.674 1.00 98.12 105 HIS A N 1
ATOM 810 C CA . HIS A 1 105 ? -1.704 6.658 -3.662 1.00 98.12 105 HIS A CA 1
ATOM 811 C C . HIS A 1 105 ? -0.661 7.695 -4.088 1.00 98.12 105 HIS A C 1
ATOM 813 O O . HIS A 1 105 ? -1.003 8.752 -4.617 1.00 98.12 105 HIS A O 1
ATOM 819 N N . VAL A 1 106 ? 0.609 7.375 -3.876 1.00 97.44 106 VAL A N 1
ATOM 820 C CA . VAL A 1 106 ? 1.771 8.168 -4.260 1.00 97.44 106 VAL A CA 1
ATOM 821 C C . VAL A 1 106 ? 2.625 7.369 -5.237 1.00 97.44 106 VAL A C 1
ATOM 823 O O . VAL A 1 106 ? 3.078 6.267 -4.925 1.00 97.44 106 VAL A O 1
ATOM 826 N N . THR A 1 107 ? 2.878 7.933 -6.412 1.00 95.69 107 THR A N 1
ATOM 827 C CA . THR A 1 107 ? 3.836 7.369 -7.370 1.00 95.69 107 THR A CA 1
ATOM 828 C C . THR A 1 107 ? 5.133 8.151 -7.280 1.00 95.69 107 THR A C 1
ATOM 830 O O . THR A 1 107 ? 5.113 9.385 -7.347 1.00 95.69 107 THR A O 1
ATOM 833 N N . VAL A 1 108 ? 6.259 7.458 -7.156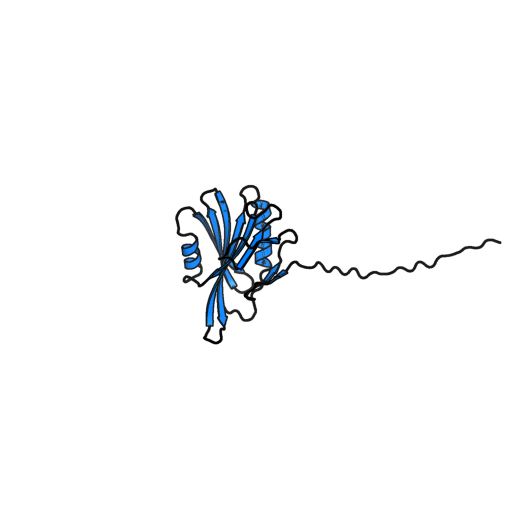 1.00 94.88 108 VAL A N 1
ATOM 834 C CA . VAL A 1 108 ? 7.576 8.088 -7.055 1.00 94.88 108 VAL A CA 1
ATOM 835 C C . VAL A 1 108 ? 8.591 7.416 -7.971 1.00 94.88 108 VAL A C 1
ATOM 837 O O . VAL A 1 108 ? 8.417 6.269 -8.372 1.00 94.88 108 VAL A O 1
ATOM 840 N N . THR A 1 109 ? 9.679 8.119 -8.255 1.00 92.69 109 THR A N 1
ATOM 841 C CA . THR A 1 109 ? 10.867 7.569 -8.913 1.00 92.69 109 THR A CA 1
ATOM 842 C C . THR A 1 109 ? 12.050 7.744 -7.970 1.00 92.69 109 THR A C 1
ATOM 844 O O . THR A 1 109 ? 12.306 8.861 -7.524 1.00 92.69 109 THR A O 1
ATOM 847 N N . SER A 1 110 ? 12.764 6.670 -7.631 1.00 86.25 110 SER A N 1
ATOM 848 C CA . SER A 1 110 ? 13.978 6.775 -6.805 1.00 86.25 110 SER A CA 1
ATOM 849 C C . SER A 1 110 ? 15.192 7.215 -7.634 1.00 86.25 110 SER A C 1
ATOM 851 O O . SER A 1 110 ? 15.155 7.197 -8.864 1.00 86.25 110 SER A O 1
ATOM 853 N N . GLY A 1 111 ? 16.296 7.580 -6.974 1.00 76.19 111 GLY A N 1
ATOM 854 C CA . GLY A 1 111 ? 17.497 8.156 -7.598 1.00 76.19 111 GLY A CA 1
ATOM 855 C C . GLY A 1 111 ? 18.186 7.306 -8.675 1.00 76.19 111 GLY A C 1
ATOM 856 O O . GLY A 1 111 ? 19.083 7.800 -9.347 1.00 76.19 111 GLY A O 1
ATOM 857 N N . ARG A 1 112 ? 17.769 6.048 -8.881 1.00 77.44 112 ARG A N 1
ATOM 858 C CA . ARG A 1 112 ? 18.224 5.181 -9.987 1.00 77.44 112 ARG A CA 1
ATOM 859 C C . ARG A 1 112 ? 17.192 5.026 -11.112 1.00 77.44 112 ARG A C 1
ATOM 861 O O . ARG A 1 112 ? 17.291 4.099 -11.906 1.00 77.44 112 ARG A O 1
A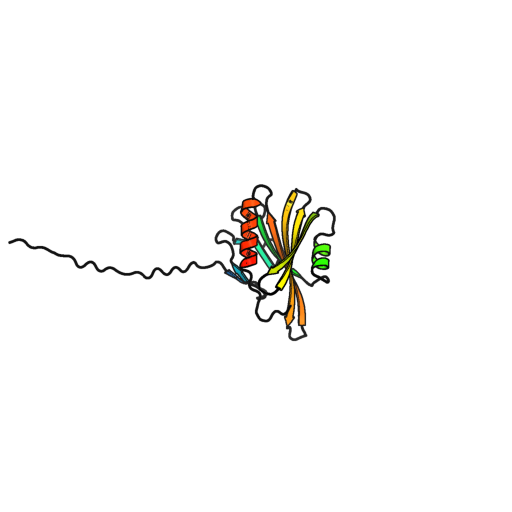TOM 868 N N . GLY A 1 113 ? 16.171 5.881 -11.155 1.00 83.50 113 GLY A N 1
ATOM 869 C CA . GLY A 1 113 ? 15.094 5.789 -12.141 1.00 83.50 113 GLY A CA 1
ATOM 870 C C . GLY A 1 113 ? 14.112 4.641 -11.887 1.00 83.50 113 GLY A C 1
ATOM 871 O O . GLY A 1 113 ? 13.313 4.330 -12.763 1.00 83.50 113 GLY A O 1
ATOM 872 N N . VAL A 1 114 ? 14.163 3.999 -10.715 1.00 87.50 114 VAL A N 1
ATOM 873 C CA . VAL A 1 114 ? 13.272 2.883 -10.368 1.00 87.50 114 VAL A CA 1
ATOM 874 C C . VAL A 1 114 ? 11.905 3.463 -9.995 1.00 87.50 114 VAL A C 1
ATOM 876 O O . VAL A 1 114 ? 11.838 4.251 -9.045 1.00 87.50 114 VAL A O 1
ATOM 879 N N . PRO A 1 115 ? 10.826 3.134 -10.726 1.00 91.31 115 PRO A N 1
ATOM 880 C CA . PRO A 1 115 ? 9.484 3.571 -10.375 1.00 91.31 115 PRO A CA 1
ATOM 881 C C . PRO A 1 115 ? 8.945 2.775 -9.183 1.00 91.31 115 PRO A C 1
ATOM 883 O O . PRO A 1 115 ? 9.127 1.558 -9.084 1.00 91.31 115 PRO A O 1
ATOM 886 N N . HIS A 1 116 ? 8.236 3.474 -8.300 1.00 93.88 116 HIS A N 1
ATOM 887 C CA . HIS A 1 116 ? 7.533 2.888 -7.170 1.00 93.88 116 HIS A CA 1
ATOM 888 C C . HIS A 1 116 ? 6.096 3.390 -7.095 1.00 93.88 116 HIS A C 1
ATOM 890 O O . HIS A 1 116 ? 5.829 4.587 -7.241 1.00 93.88 116 HIS A O 1
ATOM 896 N N . HIS A 1 117 ? 5.176 2.480 -6.797 1.00 96.31 117 HIS A N 1
ATOM 897 C CA . HIS A 1 117 ? 3.805 2.811 -6.418 1.00 96.31 117 HIS A CA 1
ATOM 898 C C . HIS A 1 117 ? 3.644 2.562 -4.925 1.00 96.31 117 HIS A C 1
ATOM 900 O O . HIS A 1 117 ? 4.090 1.535 -4.427 1.00 96.31 117 HIS A O 1
ATOM 906 N N . ASN A 1 118 ? 3.037 3.498 -4.202 1.00 97.25 118 ASN A N 1
ATOM 907 C CA . ASN A 1 118 ? 2.846 3.381 -2.761 1.00 97.25 118 ASN A CA 1
ATOM 908 C C . ASN A 1 118 ? 1.432 3.813 -2.395 1.00 97.25 118 ASN A C 1
ATOM 910 O O . ASN A 1 118 ? 0.973 4.855 -2.853 1.00 97.25 118 ASN A O 1
ATOM 914 N N . VAL A 1 119 ? 0.738 3.039 -1.572 1.00 98.19 119 VAL A N 1
ATOM 915 C CA . VAL A 1 119 ? -0.600 3.362 -1.079 1.00 98.19 119 VAL A CA 1
ATOM 916 C C . VAL A 1 119 ? -0.589 3.349 0.436 1.00 98.19 119 VAL A C 1
ATOM 918 O O . VAL A 1 119 ? -0.349 2.309 1.043 1.00 98.19 119 VAL A O 1
ATOM 921 N N . PHE A 1 120 ? -0.866 4.507 1.025 1.00 98.12 120 PHE A N 1
ATOM 922 C CA . PHE A 1 120 ? -0.962 4.706 2.466 1.00 98.12 120 PHE A CA 1
ATOM 923 C C . PHE A 1 120 ? -2.423 4.658 2.880 1.00 98.12 120 PHE A C 1
ATOM 925 O O . PHE A 1 120 ? -3.224 5.440 2.372 1.00 98.12 120 PHE A O 1
ATOM 932 N N . CYS A 1 121 ? -2.759 3.787 3.819 1.00 97.88 121 CYS A N 1
ATOM 933 C CA . CYS A 1 121 ? -4.043 3.795 4.504 1.00 97.88 121 CYS A CA 1
ATOM 934 C C . CYS A 1 121 ? -3.794 3.924 6.006 1.00 97.88 121 CYS A C 1
ATOM 936 O O . CYS A 1 121 ? -2.745 3.527 6.514 1.00 97.88 121 CYS A O 1
ATOM 938 N N . GLN A 1 122 ? -4.771 4.452 6.728 1.00 97.31 122 GLN A N 1
ATOM 939 C CA . GLN A 1 122 ? -4.760 4.488 8.183 1.00 97.31 122 GLN A CA 1
ATOM 940 C C . GLN A 1 122 ? -6.074 3.922 8.698 1.00 97.31 122 GLN A C 1
ATOM 942 O O . GLN A 1 122 ? -7.101 4.025 8.030 1.00 97.31 122 GLN A O 1
ATOM 947 N N . PHE A 1 123 ? -6.013 3.309 9.870 1.00 95.81 123 PHE A N 1
ATOM 948 C CA . PHE A 1 123 ? -7.174 2.774 10.557 1.00 95.81 123 PHE A CA 1
ATOM 949 C C . PHE A 1 123 ? -6.949 2.755 12.065 1.00 95.81 123 PHE A C 1
ATOM 951 O O . PHE A 1 123 ? -5.822 2.826 12.561 1.00 95.81 123 PHE A O 1
ATOM 958 N N . THR A 1 124 ? -8.039 2.625 12.802 1.00 95.62 124 THR A N 1
ATOM 959 C CA . THR A 1 124 ? -8.053 2.455 14.246 1.00 95.62 124 THR A CA 1
ATOM 960 C C . THR A 1 124 ? -8.299 0.989 14.593 1.00 95.62 124 THR A C 1
ATOM 962 O O . THR A 1 124 ? -9.259 0.369 14.127 1.00 95.62 124 THR A O 1
ATOM 965 N N . VAL A 1 125 ? -7.420 0.432 15.427 1.00 93.00 125 VAL A N 1
ATOM 966 C CA . VAL A 1 125 ? -7.510 -0.926 15.969 1.00 93.00 125 VAL A CA 1
ATOM 967 C C . VAL A 1 125 ? -8.028 -0.852 17.410 1.00 93.00 125 VAL A C 1
ATOM 969 O O . VAL A 1 125 ? -7.416 -0.162 18.233 1.00 93.00 125 VAL A O 1
ATOM 972 N N . PRO A 1 126 ? -9.118 -1.557 17.755 1.00 90.19 126 PRO A N 1
ATOM 973 C CA . PRO A 1 126 ? -9.610 -1.614 19.126 1.00 90.19 126 PRO A CA 1
ATOM 974 C C . PRO A 1 126 ? -8.754 -2.582 19.959 1.00 90.19 126 PRO A C 1
ATOM 976 O O . PRO A 1 126 ? -8.880 -3.799 19.826 1.00 90.19 126 PRO A O 1
ATOM 979 N N . TYR A 1 127 ? -7.885 -2.054 20.825 1.00 87.62 127 TYR A N 1
ATOM 980 C CA . TYR A 1 127 ? -7.184 -2.848 21.841 1.00 87.62 127 TYR A CA 1
ATOM 981 C C . TYR A 1 127 ? -7.892 -2.760 23.195 1.00 87.62 127 TYR A C 1
ATOM 983 O O . TYR A 1 127 ? -8.693 -1.855 23.434 1.00 87.62 127 TYR A O 1
ATOM 991 N N . LYS A 1 128 ? -7.568 -3.688 24.105 1.00 88.50 128 LYS A N 1
ATOM 992 C CA . LYS A 1 128 ? -8.108 -3.692 25.474 1.00 88.50 128 LYS A CA 1
ATOM 993 C C . LYS A 1 128 ? -7.731 -2.425 26.244 1.00 88.50 128 LYS A C 1
ATOM 995 O O . LYS A 1 128 ? -8.535 -1.930 27.022 1.00 88.50 128 LYS A O 1
ATOM 1000 N N . GLU A 1 129 ? -6.535 -1.893 26.005 1.00 92.19 129 GLU A N 1
ATOM 1001 C CA . GLU A 1 129 ? -6.012 -0.681 26.649 1.00 92.19 129 GLU A CA 1
ATOM 1002 C C . GLU A 1 129 ? -6.523 0.614 25.996 1.00 92.19 129 GLU A C 1
ATOM 1004 O O . GLU A 1 129 ? -6.176 1.708 26.436 1.00 92.19 129 GLU A O 1
ATOM 1009 N N . GLY A 1 130 ? -7.319 0.499 24.931 1.00 91.00 130 GLY A N 1
ATOM 1010 C CA . GLY A 1 130 ? -7.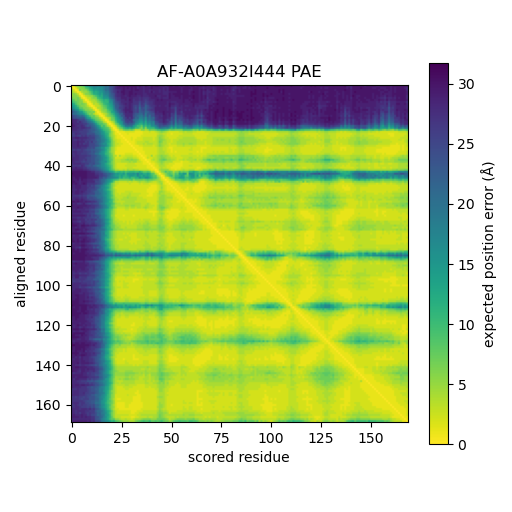870 1.617 24.178 1.00 91.00 130 GLY A CA 1
ATOM 1011 C C . GLY A 1 130 ? -7.583 1.529 22.676 1.00 91.00 130 GLY A C 1
ATOM 1012 O O . GLY A 1 130 ? -6.692 0.796 22.236 1.00 91.00 130 GLY A O 1
ATOM 1013 N N . PRO A 1 131 ? -8.342 2.272 21.856 1.00 93.62 131 PRO A N 1
ATOM 1014 C CA . PRO A 1 131 ? -8.132 2.311 20.416 1.00 93.62 131 PRO A CA 1
ATOM 1015 C C . PRO A 1 131 ? -6.749 2.880 20.070 1.00 93.62 131 PRO A C 1
ATOM 1017 O O . PRO A 1 131 ? -6.308 3.871 20.653 1.00 93.62 131 PRO A O 1
ATOM 1020 N N . ARG A 1 132 ? -6.067 2.277 19.091 1.00 93.94 132 ARG A N 1
ATOM 1021 C CA . ARG A 1 132 ? -4.782 2.772 18.571 1.00 93.94 132 ARG A CA 1
ATOM 1022 C C . ARG A 1 132 ? -4.846 2.971 17.068 1.00 93.94 132 ARG A C 1
ATOM 1024 O O . ARG A 1 132 ? -5.361 2.118 16.351 1.00 93.94 132 ARG A O 1
ATOM 1031 N N . ARG A 1 133 ? -4.271 4.075 16.594 1.00 95.25 133 ARG A N 1
ATOM 1032 C CA . ARG A 1 133 ? -4.121 4.343 15.162 1.00 95.25 133 ARG A CA 1
ATOM 1033 C C . ARG A 1 133 ? -2.943 3.552 14.599 1.00 95.25 133 ARG A C 1
ATOM 1035 O O . ARG A 1 133 ? -1.860 3.549 15.182 1.00 95.25 133 ARG A O 1
ATOM 1042 N N . VAL A 1 134 ? -3.158 2.920 13.455 1.00 94.81 134 VAL A N 1
ATOM 1043 C CA . VAL A 1 134 ? -2.174 2.133 12.712 1.00 94.81 134 VAL A CA 1
ATOM 1044 C C . VAL A 1 134 ? -2.190 2.599 11.261 1.00 94.81 134 VAL A C 1
ATOM 1046 O O . VAL A 1 134 ? -3.249 2.806 10.674 1.00 94.81 134 VAL A O 1
ATOM 1049 N N . GLY A 1 135 ? -1.004 2.802 10.699 1.00 95.88 135 GLY A N 1
ATOM 1050 C CA . GLY A 1 135 ? -0.793 3.066 9.286 1.00 95.88 135 GLY A CA 1
ATOM 1051 C C . GLY A 1 135 ? -0.350 1.789 8.586 1.00 95.88 135 GLY A C 1
ATOM 1052 O O . GLY A 1 135 ? 0.460 1.030 9.123 1.00 95.88 135 GLY A O 1
ATOM 1053 N N . ILE A 1 136 ? -0.868 1.567 7.385 1.00 96.31 136 ILE A N 1
ATOM 1054 C CA . ILE A 1 136 ? -0.401 0.539 6.462 1.00 96.31 136 ILE A CA 1
ATOM 1055 C C . ILE A 1 136 ? 0.078 1.210 5.179 1.00 96.31 136 ILE A C 1
ATOM 1057 O O . ILE A 1 136 ? -0.587 2.094 4.638 1.00 96.31 136 ILE A O 1
ATOM 1061 N N . MET A 1 137 ? 1.230 0.776 4.682 1.00 97.00 137 MET A N 1
ATOM 1062 C CA . MET A 1 137 ? 1.734 1.169 3.374 1.00 97.00 137 MET A CA 1
ATOM 1063 C C . MET A 1 137 ? 1.890 -0.075 2.509 1.00 97.00 137 MET A C 1
ATOM 1065 O O . MET A 1 137 ? 2.689 -0.948 2.835 1.00 97.00 137 MET A O 1
ATOM 1069 N N . PHE A 1 138 ? 1.168 -0.125 1.392 1.00 97.19 138 PHE A N 1
ATOM 1070 C CA . PHE A 1 138 ? 1.428 -1.064 0.303 1.00 97.19 138 PHE A CA 1
ATOM 1071 C C . PHE A 1 138 ? 2.396 -0.398 -0.663 1.00 97.19 138 PHE A C 1
ATOM 1073 O O . PHE A 1 138 ? 2.050 0.622 -1.251 1.00 97.19 138 PHE A O 1
ATOM 1080 N N . GLY A 1 139 ? 3.593 -0.939 -0.829 1.00 95.88 139 GLY A N 1
ATOM 1081 C CA . GLY A 1 139 ? 4.590 -0.430 -1.758 1.00 95.88 139 GLY A CA 1
ATOM 1082 C C . GLY A 1 139 ? 4.916 -1.452 -2.833 1.00 95.88 139 GLY A C 1
ATOM 1083 O O . GLY A 1 139 ? 4.953 -2.647 -2.571 1.00 95.88 139 GLY A O 1
ATOM 1084 N N . GLN A 1 140 ? 5.175 -0.984 -4.044 1.00 95.19 140 GLN A N 1
ATOM 1085 C CA . GLN A 1 140 ? 5.707 -1.778 -5.139 1.00 95.19 140 GLN A CA 1
ATOM 1086 C C . GLN A 1 140 ? 6.998 -1.138 -5.628 1.00 95.19 140 GLN A C 1
ATOM 1088 O O . GLN A 1 140 ? 7.015 0.054 -5.930 1.00 95.19 140 GLN A O 1
ATOM 1093 N N . ALA A 1 141 ? 8.058 -1.933 -5.741 1.00 91.94 141 ALA A N 1
ATOM 1094 C CA . ALA A 1 141 ? 9.263 -1.566 -6.470 1.00 91.94 141 ALA A CA 1
ATOM 1095 C C . ALA A 1 141 ? 9.275 -2.327 -7.795 1.00 91.94 141 ALA A C 1
ATOM 1097 O O . ALA A 1 141 ? 9.116 -3.549 -7.802 1.00 91.94 141 ALA A O 1
ATOM 1098 N N . MET A 1 142 ? 9.462 -1.610 -8.903 1.00 91.88 142 MET A N 1
ATOM 1099 C CA . MET A 1 142 ? 9.445 -2.217 -10.231 1.00 91.88 142 MET A CA 1
ATOM 1100 C C . MET A 1 142 ? 10.752 -1.990 -10.963 1.00 91.88 142 MET A C 1
ATOM 1102 O O . MET A 1 142 ? 11.246 -0.865 -11.032 1.00 91.88 142 MET A O 1
ATOM 1106 N N . HIS A 1 143 ? 11.284 -3.035 -11.590 1.00 89.44 143 HIS A N 1
ATOM 1107 C CA . HIS A 1 143 ? 12.390 -2.850 -12.516 1.00 89.44 143 HIS A CA 1
ATOM 1108 C C . HIS A 1 143 ? 11.930 -1.980 -13.707 1.00 89.44 143 HIS A C 1
ATOM 1110 O O . HIS A 1 143 ? 10.894 -2.283 -14.304 1.00 89.44 143 HIS A O 1
ATOM 1116 N N . PRO A 1 144 ? 12.680 -0.932 -14.114 1.00 88.38 144 PRO A N 1
ATOM 1117 C CA . PRO A 1 144 ? 12.239 0.008 -15.152 1.00 88.38 144 PRO A CA 1
ATOM 1118 C C . PRO A 1 144 ? 11.781 -0.663 -16.455 1.00 88.38 144 PRO A C 1
ATOM 1120 O O . PRO A 1 144 ? 10.737 -0.316 -17.002 1.00 88.38 144 PRO A O 1
ATOM 1123 N N . ASN A 1 145 ? 12.513 -1.688 -16.900 1.00 89.12 145 ASN A N 1
ATOM 1124 C CA . ASN A 1 145 ? 12.209 -2.422 -18.137 1.00 89.12 145 ASN A CA 1
ATOM 1125 C C . ASN A 1 145 ? 10.984 -3.350 -18.038 1.00 89.12 145 ASN A C 1
ATOM 1127 O O . ASN A 1 145 ? 10.517 -3.845 -19.056 1.00 89.12 145 ASN A O 1
ATOM 1131 N N . GLU A 1 146 ? 10.476 -3.614 -16.833 1.00 88.00 146 GLU A N 1
ATOM 1132 C CA . GLU A 1 146 ? 9.345 -4.522 -16.590 1.00 88.00 146 GLU A CA 1
ATOM 1133 C C . GLU A 1 146 ? 8.112 -3.785 -16.052 1.00 88.00 146 GLU A C 1
ATOM 1135 O O . GLU A 1 146 ? 7.080 -4.405 -15.796 1.00 88.00 146 GLU A O 1
ATOM 1140 N N . ARG A 1 147 ? 8.191 -2.455 -15.920 1.00 88.31 147 ARG A N 1
ATOM 1141 C CA . ARG A 1 147 ? 7.146 -1.593 -15.355 1.00 88.31 147 ARG A CA 1
ATOM 1142 C C . ARG A 1 147 ? 5.749 -1.927 -15.883 1.00 88.31 147 ARG A C 1
ATOM 1144 O O . ARG A 1 147 ? 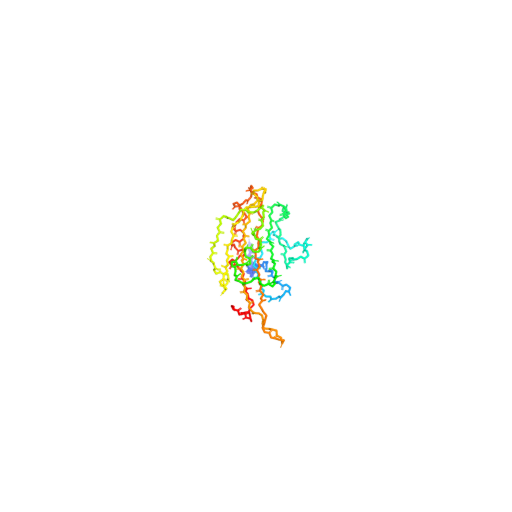4.850 -2.202 -15.098 1.00 88.31 147 ARG A O 1
ATOM 1151 N N . PHE A 1 148 ? 5.581 -1.974 -17.204 1.00 88.88 148 PHE A N 1
ATOM 1152 C CA . PHE A 1 148 ? 4.279 -2.220 -17.839 1.00 88.88 148 PHE A CA 1
ATOM 1153 C C . PHE A 1 148 ? 3.679 -3.595 -17.516 1.00 88.88 148 PHE A C 1
ATOM 1155 O O . PHE A 1 148 ? 2.465 -3.764 -17.561 1.00 88.88 148 PHE A O 1
ATOM 1162 N N . GLN A 1 149 ? 4.513 -4.581 -17.179 1.00 89.38 149 GLN A N 1
ATOM 1163 C CA . GLN A 1 149 ? 4.058 -5.913 -16.779 1.00 89.38 149 GLN A CA 1
ATOM 1164 C C . GLN A 1 149 ? 3.735 -5.973 -15.281 1.00 89.38 149 GLN A C 1
ATOM 1166 O O . GLN A 1 149 ? 2.900 -6.773 -14.857 1.00 89.38 149 GLN A O 1
ATOM 1171 N N . GLN A 1 150 ? 4.376 -5.121 -14.477 1.00 90.00 150 GLN A N 1
ATOM 1172 C CA . GLN A 1 150 ? 4.272 -5.143 -13.021 1.00 90.00 150 GLN A CA 1
ATOM 1173 C C . GLN A 1 150 ? 3.202 -4.207 -12.462 1.00 90.00 150 GLN A C 1
ATOM 1175 O O . GLN A 1 150 ? 2.553 -4.575 -11.484 1.00 90.00 150 GLN A O 1
ATOM 1180 N N . GLU A 1 151 ? 2.948 -3.050 -13.074 1.00 90.94 151 GLU A N 1
ATOM 1181 C CA . GLU A 1 151 ? 1.892 -2.134 -12.615 1.00 90.94 151 GLU A CA 1
ATOM 1182 C C . GLU A 1 151 ? 0.515 -2.825 -12.499 1.00 90.94 151 GLU A C 1
ATOM 1184 O O . GLU A 1 151 ? -0.121 -2.707 -11.445 1.00 90.94 151 GLU A O 1
ATOM 1189 N N . PRO A 1 152 ? 0.053 -3.633 -13.483 1.00 93.69 152 PRO A N 1
ATOM 1190 C CA . PRO A 1 152 ? -1.230 -4.328 -13.366 1.00 93.69 152 PRO A CA 1
ATOM 1191 C C . PRO A 1 152 ? -1.273 -5.349 -12.224 1.00 93.69 152 PRO A C 1
ATOM 1193 O O . PRO A 1 152 ? -2.348 -5.664 -11.716 1.00 93.69 152 PRO A O 1
ATOM 1196 N N . ILE A 1 153 ? -0.121 -5.891 -11.812 1.00 92.56 153 ILE A N 1
ATOM 1197 C CA . ILE A 1 153 ? -0.039 -6.828 -10.685 1.00 92.56 153 ILE A CA 1
ATOM 1198 C C . ILE A 1 153 ? -0.377 -6.106 -9.381 1.00 92.56 153 ILE A C 1
ATOM 1200 O O . ILE A 1 153 ? -1.173 -6.618 -8.596 1.00 92.56 153 ILE A O 1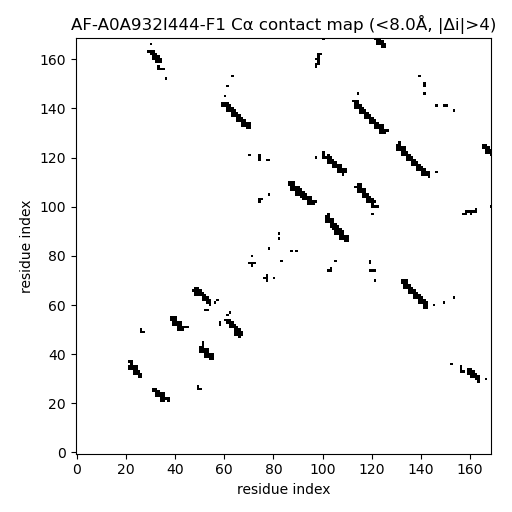
ATOM 1204 N N . PHE A 1 154 ? 0.168 -4.909 -9.173 1.00 94.75 154 PHE A N 1
ATOM 1205 C CA . PHE A 1 154 ? -0.105 -4.127 -7.971 1.00 94.75 154 PHE A CA 1
ATOM 1206 C C . PHE A 1 154 ? -1.539 -3.616 -7.924 1.00 94.75 154 PHE A C 1
ATOM 1208 O O . PHE A 1 154 ? -2.177 -3.693 -6.879 1.00 94.75 154 PHE A O 1
ATOM 1215 N N . GLU A 1 155 ? -2.089 -3.177 -9.058 1.00 94.88 155 GLU A N 1
ATOM 1216 C CA . GLU A 1 155 ? -3.496 -2.771 -9.114 1.00 94.88 155 GLU A CA 1
ATOM 1217 C C . GLU A 1 155 ? -4.447 -3.939 -8.816 1.00 94.88 155 GLU A C 1
ATOM 1219 O O . GLU A 1 155 ? -5.398 -3.772 -8.049 1.00 94.88 155 GLU A O 1
ATOM 1224 N N . ARG A 1 156 ? -4.162 -5.144 -9.334 1.00 94.69 156 ARG A N 1
ATOM 1225 C CA . ARG A 1 156 ? -4.923 -6.351 -8.971 1.00 94.69 156 ARG A CA 1
ATOM 1226 C C . ARG A 1 156 ? -4.805 -6.670 -7.485 1.00 94.69 156 ARG A C 1
ATOM 1228 O O . ARG A 1 156 ? -5.832 -6.897 -6.848 1.00 94.69 156 ARG A O 1
ATOM 1235 N N . LEU A 1 157 ? -3.596 -6.619 -6.923 1.00 95.25 157 LEU A N 1
ATOM 1236 C CA . LEU A 1 157 ? -3.392 -6.840 -5.492 1.00 95.25 157 LEU A CA 1
ATOM 1237 C C . LEU A 1 157 ? -4.233 -5.861 -4.671 1.00 95.25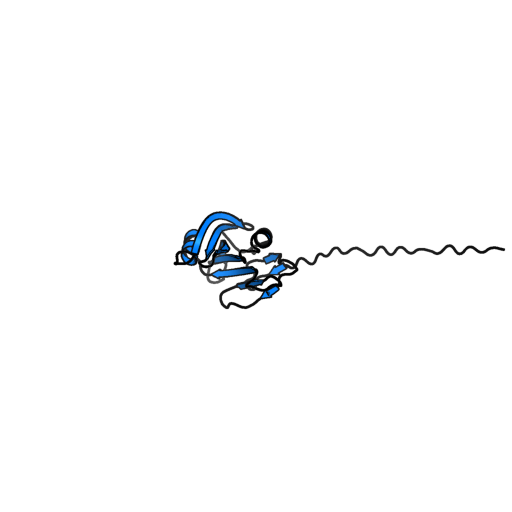 157 LEU A C 1
ATOM 1239 O O . LEU A 1 157 ? -5.043 -6.305 -3.863 1.00 95.25 157 LEU A O 1
ATOM 1243 N N . LEU A 1 158 ? -4.124 -4.556 -4.935 1.00 96.50 158 LEU A N 1
ATOM 1244 C CA . LEU A 1 158 ? -4.888 -3.524 -4.230 1.00 96.50 158 LEU A CA 1
ATOM 1245 C C . LEU A 1 158 ? -6.402 -3.721 -4.354 1.00 96.50 158 LEU A C 1
ATOM 1247 O O . LEU A 1 158 ? -7.120 -3.524 -3.378 1.00 96.50 158 LEU A O 1
ATOM 1251 N N . SER A 1 159 ? -6.893 -4.134 -5.526 1.00 96.75 159 SER A N 1
ATOM 1252 C CA . SER A 1 159 ? -8.322 -4.413 -5.734 1.00 96.75 159 SER A CA 1
ATOM 1253 C C . SER A 1 159 ? -8.832 -5.618 -4.933 1.00 96.75 159 SER A C 1
ATOM 1255 O O . SER A 1 159 ? -10.020 -5.702 -4.631 1.00 96.75 159 SER A O 1
ATOM 1257 N N . SER A 1 160 ? -7.929 -6.533 -4.571 1.00 97.25 160 SER A N 1
ATOM 1258 C CA . SER A 1 160 ? -8.236 -7.741 -3.803 1.00 97.25 160 SER A CA 1
ATOM 1259 C C . SER A 1 160 ? -8.051 -7.578 -2.294 1.00 97.25 160 SER A C 1
ATOM 1261 O O . SER A 1 160 ? -8.416 -8.486 -1.549 1.00 97.25 160 SER A O 1
ATOM 1263 N N . VAL A 1 161 ? -7.482 -6.453 -1.839 1.00 97.75 161 VAL A N 1
ATOM 1264 C CA . VAL A 1 161 ? -7.266 -6.204 -0.411 1.00 97.75 161 VAL A CA 1
ATOM 1265 C C . VAL A 1 161 ? -8.604 -6.234 0.320 1.00 97.75 161 VAL A C 1
ATOM 1267 O O . VAL A 1 161 ? -9.577 -5.605 -0.104 1.00 97.75 161 VAL A O 1
ATOM 1270 N N . LYS A 1 162 ? -8.631 -6.947 1.444 1.00 97.75 162 LYS A N 1
ATOM 1271 C CA . LYS A 1 162 ? -9.726 -6.945 2.411 1.00 97.75 162 LYS A CA 1
ATOM 1272 C C . LYS A 1 162 ? -9.185 -6.607 3.780 1.00 97.75 162 LYS A C 1
ATOM 1274 O O . LYS A 1 162 ? -8.302 -7.299 4.278 1.00 97.75 162 LYS A O 1
ATOM 1279 N N . PHE A 1 163 ? -9.709 -5.544 4.382 1.00 97.19 163 PHE A N 1
ATOM 1280 C CA . PHE A 1 163 ? -9.369 -5.183 5.751 1.00 97.19 163 PHE A CA 1
ATOM 1281 C C . PHE A 1 163 ? -10.270 -5.918 6.738 1.00 97.19 163 PHE A C 1
ATOM 1283 O O . PHE A 1 163 ? -11.443 -6.183 6.464 1.00 97.19 163 PHE A O 1
ATOM 1290 N N . HIS A 1 164 ? -9.727 -6.239 7.910 1.00 95.69 164 HIS A N 1
ATOM 1291 C CA . HIS A 1 164 ? -10.476 -6.956 8.929 1.00 95.69 164 HIS A CA 1
ATOM 1292 C C . HIS A 1 164 ? -11.702 -6.140 9.389 1.00 95.69 164 HIS A C 1
ATOM 1294 O O . HIS A 1 164 ? -11.577 -4.936 9.638 1.00 95.69 164 HIS A O 1
ATOM 1300 N N . PRO A 1 165 ? -12.886 -6.763 9.570 1.00 94.38 165 PRO A N 1
ATOM 1301 C CA . PRO A 1 165 ? -14.122 -6.043 9.871 1.00 94.38 165 PRO A CA 1
ATOM 1302 C C . PRO A 1 165 ? -14.099 -5.189 11.142 1.00 94.38 165 PRO A C 1
ATOM 1304 O O . PRO A 1 165 ? -14.849 -4.220 11.218 1.00 94.38 165 PRO A O 1
ATOM 1307 N N . SER A 1 166 ? -13.238 -5.506 12.110 1.00 92.56 166 SER A N 1
ATOM 1308 C CA . SER A 1 166 ? -13.092 -4.733 13.352 1.00 92.56 166 SER A CA 1
ATOM 1309 C C . SER A 1 166 ? -12.317 -3.420 13.198 1.00 92.56 166 SER A C 1
ATOM 1311 O O . SER A 1 166 ? -12.303 -2.629 14.138 1.00 92.56 166 SER A O 1
ATOM 1313 N N . LEU A 1 167 ? -11.644 -3.194 12.065 1.00 93.94 167 LEU A N 1
ATOM 1314 C CA . LEU A 1 167 ? -10.875 -1.974 11.827 1.00 93.94 167 LEU A CA 1
ATOM 1315 C C . LEU A 1 167 ? -11.807 -0.809 11.504 1.00 93.94 167 LEU A C 1
ATOM 1317 O O . LEU A 1 167 ? -12.695 -0.939 10.658 1.00 93.94 167 LEU A O 1
ATOM 1321 N N . GLN A 1 168 ? -11.578 0.331 12.144 1.00 92.56 168 GLN A N 1
ATOM 1322 C CA . GLN A 1 168 ? -12.364 1.551 11.947 1.00 92.56 168 GLN A CA 1
ATOM 1323 C C . GLN A 1 168 ? -11.560 2.583 11.141 1.00 92.56 168 GLN A C 1
ATOM 1325 O O . GLN A 1 168 ? -10.336 2.579 11.277 1.00 92.56 168 GLN A O 1
ATOM 1330 N N . PRO A 1 169 ? -12.202 3.424 10.306 1.00 86.12 169 PRO A N 1
ATOM 1331 C CA . PRO A 1 169 ? -11.549 4.554 9.633 1.00 86.12 169 PRO A CA 1
ATOM 1332 C C . PRO A 1 169 ? -10.745 5.463 10.572 1.00 86.12 169 PRO A C 1
ATOM 1334 O O . PRO A 1 169 ? -11.106 5.569 11.768 1.00 86.12 169 PRO A O 1
#

Organism: Tectimicrobiota bacterium (NCBI:txid2528274)

Secondary structure (DSSP, 8-state):
-----------------------EEE-TTSSEEEEPPTT-EEE---TT-SEEEE-TT-TTTEEEEEEEE---SSHHHHHHHHH-STTEEEEEEEEEEETTEEEEEEEEEETTS-EEEEEEEEEEEEETTEEEEEEEEEEEEE-GGGHHHHHHHHHHHHHH-EE-TT-B-

Sequence (169 aa):
MRWFWGGLVLAFLLPTADASAQNVYESNSKFYSFQMPMTWSVVRERQNEDVVIASPAGISRGSIYIVLAAPKGSLQDDANHTFGGGGVTVQSKRTRMVDRFSCLHVTVTSGRGVPHHNVFCQFTVPYKEGPRRVGIMFGQAMHPNERFQQEPIFERLLSSVKFHPSLQP

Nearest PDB structures (foldseek):
  3lyd-assembly1_A  TM=5.933E-01  e=2.003E-06  Jonesia denitrificans DSM 20603
  3put-assembly1_B  TM=3.838E-01  e=1.509E-02  Rhizobium etli CFN 42
  5ur4-assembly1_A  TM=3.010E-01  e=1.777E-02  Arabidopsis thaliana
  3put-assembly1_A  TM=3.038E-01  e=5.573E-02  Rhizobium etli CFN 42
  3otl-assembly1_B  TM=3.051E-01  e=7.316E-02  Rhizobium johnstonii 3841

Solvent-accessible surface area (backbone atoms only — not comparable to full-atom values): 9810 Å² total; per-residue (Å²): 142,83,89,80,91,80,79,84,79,81,80,78,82,72,80,81,76,81,69,75,75,72,47,64,46,72,43,95,84,60,53,37,34,28,52,46,61,86,72,45,45,81,46,92,85,57,94,76,42,78,44,33,36,22,42,83,80,33,61,84,48,23,27,40,38,32,33,68,43,75,61,72,66,54,65,66,42,38,52,42,68,76,52,66,54,93,56,47,47,80,77,48,76,46,80,43,75,47,68,92,37,75,23,39,37,36,35,33,29,37,78,84,65,36,42,31,46,33,36,35,36,58,32,29,43,78,47,96,94,45,74,42,67,39,23,39,35,46,35,34,48,33,27,66,95,46,35,87,71,45,54,60,53,54,54,51,30,49,73,43,34,41,66,37,86,79,55,36,115

Radius of gyration: 22.56 Å; Cα contacts (8 Å, |Δi|>4): 302; chains: 1; bounding box: 43×81×62 Å

Mean predicted aligned error: 8.75 Å

pLDDT: mean 85.69, std 16.72, range [37.19, 98.38]